Protein AF-A0AAN5W7F2-F1 (afdb_monomer_lite)

Sequence (123 aa):
MDRDAMYEEINSLEMRINFIMRLAGYFDIVYGIAMALISVVVWGAMSLGFLQGVSSLILGILIIFRNSRLEENAWIHQDTILFLTILNLGLGFVISSLLILYVYLTRRKIEQMTLELEQEVLR

Foldseek 3Di:
DDLVVLVVVLVVLLQVLLVLLLVLLVLLQVQLVVQLVVCCVPPRCPDPSNVLSVVSNVLSVVSNVLCVPQPSNSCQDLVVLVVSLVVCVVSPVVVSSVSSVVSSVSNVVSVVSVVVSVVVVVD

Radius of gyration: 17.61 Å; chains: 1; bounding box: 47×24×56 Å

Secondary structure (DSSP, 8-state):
--HHHHHHHHHHHHHHHHHHHHHHHHHHHHHHHHHHHHHHHHT-TTSHHHHHHHHHHHHHHHHHHHHHHSGGGTT--HHHHHHHHHHHHHTT-HHHHHHHHHHHHHHHHHHHHHHHHHHHHT-

Structure (mmCIF, N/CA/C/O backbone):
data_AF-A0AAN5W7F2-F1
#
_entry.id   AF-A0AAN5W7F2-F1
#
loop_
_atom_site.group_PDB
_atom_site.id
_atom_site.type_symbol
_atom_site.label_atom_id
_atom_site.label_alt_id
_atom_site.label_comp_id
_atom_site.label_asym_id
_atom_site.label_entity_id
_atom_site.label_seq_id
_atom_site.pdbx_PDB_ins_code
_atom_site.Cartn_x
_atom_site.Cartn_y
_atom_site.Cartn_z
_atom_site.occupancy
_atom_site.B_iso_or_equiv
_atom_site.auth_seq_id
_atom_site.auth_comp_id
_atom_site.auth_asym_id
_atom_site.auth_atom_id
_atom_site.pdbx_PDB_model_num
ATOM 1 N N . MET A 1 1 ? -25.793 1.657 20.027 1.00 62.00 1 MET A N 1
ATOM 2 C CA . MET A 1 1 ? -25.784 0.684 18.912 1.00 62.00 1 MET A CA 1
ATOM 3 C C . MET A 1 1 ? -25.709 -0.692 19.555 1.00 62.00 1 MET A C 1
ATOM 5 O O . MET A 1 1 ? -25.246 -0.754 20.685 1.00 62.00 1 MET A O 1
ATOM 9 N N . ASP A 1 2 ? -26.237 -1.752 18.948 1.00 83.19 2 ASP A N 1
ATOM 10 C CA . ASP A 1 2 ? -26.091 -3.080 19.561 1.00 83.19 2 ASP A CA 1
ATOM 11 C C . ASP A 1 2 ? -24.612 -3.503 19.528 1.00 83.19 2 ASP A C 1
ATOM 13 O O . ASP A 1 2 ? -23.931 -3.243 18.531 1.00 83.19 2 ASP A O 1
ATOM 17 N N . ARG A 1 3 ? -24.099 -4.104 20.608 1.00 81.44 3 ARG A N 1
ATOM 18 C CA . ARG A 1 3 ? -22.670 -4.460 20.719 1.00 81.44 3 ARG A CA 1
ATOM 19 C C . ARG A 1 3 ? -22.263 -5.444 19.631 1.00 81.44 3 ARG A C 1
ATOM 21 O O . ARG A 1 3 ? -21.210 -5.283 19.018 1.00 81.44 3 ARG A O 1
ATOM 28 N N . ASP A 1 4 ? -23.135 -6.400 19.337 1.00 86.06 4 ASP A N 1
ATOM 29 C CA . ASP A 1 4 ? -22.909 -7.396 18.292 1.00 86.06 4 ASP A CA 1
ATOM 30 C C . ASP A 1 4 ? -22.821 -6.741 16.904 1.00 86.06 4 ASP A C 1
ATOM 32 O O . ASP A 1 4 ? -21.945 -7.081 16.109 1.00 86.06 4 ASP A O 1
ATOM 36 N N . ALA A 1 5 ? -23.637 -5.710 16.651 1.00 87.50 5 ALA A N 1
ATOM 37 C CA . ALA A 1 5 ? -23.582 -4.943 15.408 1.00 87.50 5 ALA A CA 1
ATOM 38 C C . ALA A 1 5 ? -22.268 -4.152 15.259 1.00 87.50 5 ALA A C 1
ATOM 40 O O . ALA A 1 5 ? -21.753 -4.023 14.148 1.00 87.50 5 ALA A O 1
ATOM 41 N N . MET A 1 6 ? -21.696 -3.641 16.358 1.00 85.88 6 MET A N 1
ATOM 42 C CA . MET A 1 6 ? -20.387 -2.971 16.327 1.00 85.88 6 MET A CA 1
ATOM 43 C C . MET A 1 6 ? -19.246 -3.950 16.044 1.00 85.88 6 MET A C 1
ATOM 45 O O . MET A 1 6 ? -18.366 -3.639 15.241 1.00 85.88 6 MET A O 1
ATOM 49 N N . TYR A 1 7 ? -19.264 -5.137 16.655 1.00 87.44 7 TYR A N 1
ATOM 50 C CA . TYR A 1 7 ? -18.269 -6.173 16.370 1.00 87.44 7 TYR A CA 1
ATOM 51 C C . TYR A 1 7 ? -18.329 -6.646 14.914 1.00 87.44 7 TYR A C 1
ATOM 53 O O . TYR A 1 7 ? -17.287 -6.807 14.274 1.00 87.44 7 TYR A O 1
ATOM 61 N N . GLU A 1 8 ? -19.532 -6.824 14.367 1.00 90.38 8 GLU A N 1
ATOM 62 C CA . GLU A 1 8 ? -19.718 -7.208 12.967 1.00 90.38 8 GLU A CA 1
ATOM 63 C C . GLU A 1 8 ? -19.225 -6.113 12.004 1.00 90.38 8 GLU A C 1
ATOM 65 O O . GLU A 1 8 ? -18.550 -6.413 11.012 1.00 90.38 8 GLU A O 1
ATOM 70 N N . GLU A 1 9 ? -19.470 -4.833 12.321 1.00 90.94 9 GLU A N 1
ATOM 71 C CA . GLU A 1 9 ? -18.941 -3.709 11.540 1.00 90.94 9 GLU A CA 1
ATOM 72 C C . GLU A 1 9 ? -17.408 -3.649 11.588 1.00 90.94 9 GLU A C 1
ATOM 74 O O . GLU A 1 9 ? -16.776 -3.510 10.538 1.00 90.94 9 GLU A O 1
ATOM 79 N N . ILE A 1 10 ? -16.794 -3.805 12.766 1.00 89.94 10 ILE A N 1
ATOM 80 C CA . ILE A 1 10 ? -15.330 -3.834 12.910 1.00 89.94 10 ILE A CA 1
ATOM 81 C C . ILE A 1 10 ? -14.734 -4.960 12.060 1.00 89.94 10 ILE A C 1
ATOM 83 O O . ILE A 1 10 ? -13.838 -4.704 11.256 1.00 89.94 10 ILE A O 1
ATOM 87 N N . ASN A 1 11 ? -15.271 -6.178 12.157 1.00 90.31 11 ASN A N 1
ATOM 88 C CA . ASN A 1 11 ? -14.761 -7.323 11.403 1.00 90.31 11 ASN A CA 1
ATOM 89 C C . ASN A 1 11 ? -14.889 -7.122 9.876 1.00 90.31 11 ASN A C 1
ATOM 91 O O . ASN A 1 11 ? -13.964 -7.382 9.103 1.00 90.31 11 ASN A O 1
ATOM 95 N N . SER A 1 12 ? -16.019 -6.568 9.427 1.00 92.06 12 SER A N 1
ATOM 96 C CA . SER A 1 12 ? -16.231 -6.179 8.025 1.00 92.06 12 SER A CA 1
ATOM 97 C C . SER A 1 12 ? -15.189 -5.166 7.528 1.00 92.06 12 SER A C 1
ATOM 99 O O . SER A 1 12 ? -14.684 -5.273 6.401 1.00 92.06 12 SER A O 1
ATOM 101 N N . LEU A 1 13 ? -14.825 -4.192 8.366 1.00 92.31 13 LEU A N 1
ATOM 102 C CA . LEU A 1 13 ? -13.812 -3.194 8.029 1.00 92.31 13 LEU A CA 1
ATOM 103 C C . LEU A 1 13 ? -12.393 -3.774 8.018 1.00 92.31 13 LEU A C 1
ATOM 105 O O . LEU A 1 13 ? -11.632 -3.429 7.113 1.00 92.31 13 LEU A O 1
ATOM 109 N N . GLU A 1 14 ? -12.047 -4.680 8.935 1.00 91.25 14 GLU A N 1
ATOM 110 C CA . GLU A 1 14 ? -10.750 -5.379 8.929 1.00 91.25 14 GLU A CA 1
ATOM 111 C C . GLU A 1 14 ? -10.567 -6.201 7.643 1.00 91.25 14 GLU A C 1
ATOM 113 O O . GLU A 1 14 ? -9.543 -6.101 6.956 1.00 91.25 14 GLU A O 1
ATOM 118 N N . MET A 1 15 ? -11.606 -6.934 7.225 1.00 90.38 15 MET A N 1
ATOM 119 C CA . MET A 1 15 ? -11.595 -7.649 5.944 1.00 90.38 15 MET A CA 1
ATOM 120 C C . MET A 1 15 ? -11.393 -6.701 4.753 1.00 90.38 15 MET A C 1
ATOM 122 O O . MET A 1 15 ? -10.613 -7.000 3.839 1.00 90.38 15 MET A O 1
ATOM 126 N N . ARG A 1 16 ? -12.046 -5.529 4.760 1.00 92.81 16 ARG A N 1
ATOM 127 C CA . ARG A 1 16 ? -11.844 -4.495 3.729 1.00 92.81 16 ARG A CA 1
ATOM 128 C C . ARG A 1 16 ? -10.424 -3.952 3.718 1.00 92.81 16 ARG A C 1
ATOM 130 O O . ARG A 1 16 ? -9.871 -3.788 2.631 1.00 92.81 16 ARG A O 1
ATOM 137 N N . ILE A 1 17 ? -9.842 -3.674 4.883 1.00 93.88 17 ILE A N 1
ATOM 138 C CA . ILE A 1 17 ? -8.462 -3.191 5.003 1.00 93.88 17 ILE A CA 1
ATOM 139 C C . ILE A 1 17 ? -7.514 -4.172 4.315 1.00 93.88 17 ILE A C 1
ATOM 141 O O . ILE A 1 17 ? -6.742 -3.777 3.440 1.00 93.88 17 ILE A O 1
ATOM 145 N N . ASN A 1 18 ? -7.635 -5.461 4.627 1.00 92.19 18 ASN A N 1
ATOM 146 C CA . ASN A 1 18 ? -6.790 -6.493 4.038 1.00 92.19 18 ASN A CA 1
ATOM 147 C C . ASN A 1 18 ? -6.957 -6.590 2.523 1.00 92.19 18 ASN A C 1
ATOM 149 O O . ASN A 1 18 ? -5.963 -6.629 1.790 1.00 92.19 18 ASN A O 1
ATOM 153 N N . PHE A 1 19 ? -8.198 -6.574 2.036 1.00 93.31 19 PHE A N 1
ATOM 154 C CA . PHE A 1 19 ? -8.485 -6.600 0.605 1.00 93.31 19 PHE A CA 1
ATOM 155 C C . PHE A 1 19 ? -7.873 -5.400 -0.132 1.00 93.31 19 PHE A C 1
ATOM 157 O O . PHE A 1 19 ? -7.185 -5.572 -1.140 1.00 93.31 19 PHE A O 1
ATOM 164 N N . ILE A 1 20 ? -8.059 -4.188 0.392 1.00 95.38 20 ILE A N 1
ATOM 165 C CA . ILE A 1 20 ? -7.566 -2.957 -0.238 1.00 95.38 20 ILE A CA 1
ATOM 166 C C . ILE A 1 20 ? -6.043 -2.880 -0.180 1.00 95.38 20 ILE A C 1
ATOM 168 O O . ILE A 1 20 ? -5.420 -2.499 -1.168 1.00 95.38 20 ILE A O 1
ATOM 172 N N . MET A 1 21 ? -5.423 -3.317 0.917 1.00 94.94 21 MET A N 1
ATOM 173 C CA . MET A 1 21 ? -3.967 -3.412 0.991 1.00 94.94 21 MET A CA 1
ATOM 174 C C . MET A 1 21 ? -3.413 -4.437 -0.007 1.00 94.94 21 MET A C 1
ATOM 176 O O . MET A 1 21 ? -2.379 -4.186 -0.619 1.00 94.94 21 MET A O 1
ATOM 180 N N . ARG A 1 22 ? -4.099 -5.568 -0.251 1.00 94.69 22 ARG A N 1
ATOM 181 C CA . ARG A 1 22 ? -3.690 -6.512 -1.312 1.00 94.69 22 ARG A CA 1
ATOM 182 C C . ARG A 1 22 ? -3.779 -5.855 -2.685 1.00 94.69 22 ARG A C 1
ATOM 184 O O . ARG A 1 22 ? -2.839 -5.979 -3.464 1.00 94.69 22 ARG A O 1
ATOM 191 N N . LEU A 1 23 ? -4.863 -5.128 -2.962 1.00 95.31 23 LEU A N 1
ATOM 192 C CA . LEU A 1 23 ? -5.003 -4.366 -4.204 1.00 95.31 23 LEU A CA 1
ATOM 193 C C . LEU A 1 23 ? -3.883 -3.337 -4.372 1.00 95.31 23 LEU A C 1
ATOM 195 O O . LEU A 1 23 ? -3.272 -3.299 -5.435 1.00 95.31 23 LEU A O 1
ATOM 199 N N . ALA A 1 24 ? -3.575 -2.556 -3.334 1.00 94.88 24 ALA A N 1
ATOM 200 C CA . ALA A 1 24 ? -2.474 -1.594 -3.357 1.00 94.88 24 ALA A CA 1
ATOM 201 C C . ALA A 1 24 ? -1.139 -2.277 -3.694 1.00 94.88 24 ALA A C 1
ATOM 203 O O . ALA A 1 24 ? -0.418 -1.815 -4.574 1.00 94.88 24 ALA A O 1
ATOM 204 N N . GLY A 1 25 ? -0.862 -3.431 -3.078 1.00 94.81 25 GLY A N 1
ATOM 205 C CA . GLY A 1 25 ? 0.328 -4.221 -3.387 1.00 94.81 25 GLY A CA 1
ATOM 206 C C . GLY A 1 25 ? 0.380 -4.703 -4.843 1.00 94.81 25 GLY A C 1
ATOM 207 O O . GLY A 1 25 ? 1.433 -4.637 -5.473 1.00 94.81 25 GLY A O 1
ATOM 208 N N . TYR A 1 26 ? -0.748 -5.136 -5.419 1.00 95.62 26 TYR A N 1
ATOM 209 C CA . TYR A 1 26 ? -0.805 -5.501 -6.839 1.00 95.62 26 TYR A CA 1
ATOM 210 C C . TYR A 1 26 ? -0.589 -4.302 -7.766 1.00 95.62 26 TYR A C 1
ATOM 212 O O . TYR A 1 26 ? 0.126 -4.437 -8.759 1.00 95.62 26 TYR A O 1
ATOM 220 N N . PHE A 1 27 ? -1.162 -3.139 -7.447 1.00 95.50 27 PHE A N 1
ATOM 221 C CA . PHE A 1 27 ? -0.928 -1.915 -8.214 1.00 95.50 27 PHE A CA 1
ATOM 222 C C . PHE A 1 27 ? 0.548 -1.511 -8.198 1.00 95.50 27 PHE A C 1
ATOM 224 O O . PHE A 1 27 ? 1.084 -1.204 -9.262 1.00 95.50 27 PHE A O 1
ATOM 231 N N . ASP A 1 28 ? 1.217 -1.597 -7.047 1.00 94.88 28 ASP A N 1
ATOM 232 C CA . ASP A 1 28 ? 2.657 -1.334 -6.928 1.00 94.88 28 ASP A CA 1
ATOM 233 C C . ASP A 1 28 ? 3.498 -2.320 -7.753 1.00 94.88 28 ASP A C 1
ATOM 235 O O . ASP A 1 28 ? 4.418 -1.918 -8.462 1.00 94.88 28 ASP A O 1
ATOM 239 N N . ILE A 1 29 ? 3.156 -3.613 -7.762 1.00 95.88 29 ILE A 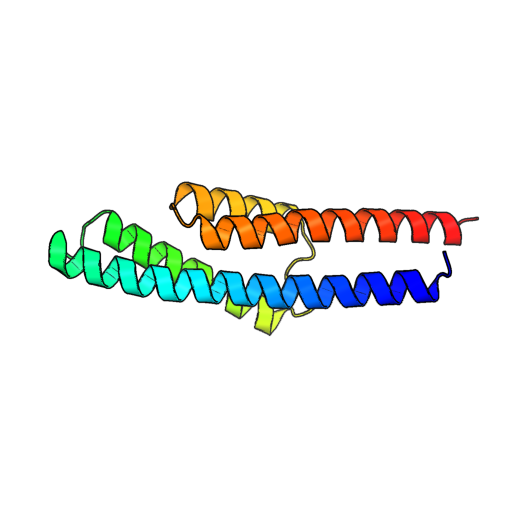N 1
ATOM 240 C CA . ILE A 1 29 ? 3.867 -4.596 -8.596 1.00 95.88 29 ILE A CA 1
ATOM 241 C C . ILE A 1 29 ? 3.688 -4.292 -10.086 1.00 95.88 29 ILE A C 1
ATOM 243 O O . ILE A 1 29 ? 4.670 -4.252 -10.829 1.00 95.88 29 ILE A O 1
ATOM 247 N N . VAL A 1 30 ? 2.449 -4.081 -10.538 1.00 95.75 30 VAL A N 1
ATOM 248 C CA . VAL A 1 30 ? 2.151 -3.830 -11.957 1.00 95.75 30 VAL A CA 1
ATOM 249 C C . VAL A 1 30 ? 2.815 -2.537 -12.423 1.00 95.75 30 VAL A C 1
ATOM 251 O O . VAL A 1 30 ? 3.465 -2.521 -13.472 1.00 95.75 30 VAL A O 1
ATOM 254 N N . TYR A 1 31 ? 2.706 -1.472 -11.627 1.00 93.25 31 TYR A N 1
ATOM 255 C CA . TYR A 1 31 ? 3.377 -0.206 -11.892 1.00 93.25 31 TYR A CA 1
ATOM 256 C C . TYR A 1 31 ? 4.899 -0.381 -11.927 1.00 93.25 31 TYR A C 1
ATOM 258 O O . TYR A 1 31 ? 5.552 0.083 -12.862 1.00 93.25 31 TYR A O 1
ATOM 266 N N . GLY A 1 32 ? 5.465 -1.085 -10.943 1.00 94.19 32 GLY A N 1
ATOM 267 C CA . GLY A 1 32 ? 6.898 -1.326 -10.831 1.00 94.19 32 GLY A CA 1
ATOM 268 C C . GLY A 1 32 ? 7.479 -2.048 -12.042 1.00 94.19 32 GLY A C 1
ATOM 269 O O . GLY A 1 32 ? 8.492 -1.612 -12.591 1.00 94.19 32 GLY A O 1
ATOM 270 N N . ILE A 1 33 ? 6.799 -3.099 -12.511 1.00 95.25 33 ILE A N 1
ATOM 271 C CA . ILE A 1 33 ? 7.172 -3.829 -13.731 1.00 95.25 33 ILE A CA 1
ATOM 272 C C . ILE A 1 33 ? 7.120 -2.899 -14.947 1.00 95.25 33 ILE A C 1
ATOM 274 O O . ILE A 1 33 ? 8.089 -2.825 -15.703 1.00 95.25 33 ILE A O 1
ATOM 278 N N . ALA A 1 34 ? 6.016 -2.169 -15.130 1.00 94.06 34 ALA A N 1
ATOM 279 C CA . ALA A 1 34 ? 5.847 -1.277 -16.274 1.00 94.06 34 ALA A CA 1
ATOM 280 C C . ALA A 1 34 ? 6.929 -0.185 -16.307 1.00 94.06 34 ALA A C 1
ATOM 282 O O . ALA A 1 34 ? 7.585 0.007 -17.332 1.00 94.06 34 ALA A O 1
ATOM 283 N N . MET A 1 35 ? 7.174 0.480 -15.175 1.00 93.31 35 MET A N 1
ATOM 284 C CA . MET A 1 35 ? 8.187 1.528 -15.080 1.00 93.31 35 MET A CA 1
ATOM 285 C C . MET A 1 35 ? 9.602 1.000 -15.258 1.00 93.31 35 MET A C 1
ATOM 287 O O . MET A 1 35 ? 10.385 1.646 -15.952 1.00 93.31 35 MET A O 1
ATOM 291 N N . ALA A 1 36 ? 9.940 -0.161 -14.695 1.00 92.81 36 ALA A N 1
ATOM 292 C CA . ALA A 1 36 ? 11.255 -0.760 -14.895 1.00 92.81 36 ALA A CA 1
ATOM 293 C C . ALA A 1 36 ? 11.507 -1.060 -16.383 1.00 92.81 36 ALA A C 1
ATOM 295 O O . ALA A 1 36 ? 12.553 -0.685 -16.910 1.00 92.81 36 ALA A O 1
ATOM 296 N N . LEU A 1 37 ? 10.532 -1.656 -17.080 1.00 94.19 37 LEU A N 1
ATOM 297 C CA . LEU A 1 37 ? 10.642 -1.977 -18.506 1.00 94.19 37 LEU A CA 1
ATOM 298 C C . LEU A 1 37 ? 10.772 -0.722 -19.376 1.00 94.19 37 LEU A C 1
ATOM 300 O O . LEU A 1 37 ? 11.690 -0.636 -20.190 1.00 94.19 37 LEU A O 1
ATOM 304 N N . ILE A 1 38 ? 9.898 0.271 -19.177 1.00 92.88 38 ILE A N 1
ATOM 305 C CA . ILE A 1 38 ? 9.954 1.544 -19.912 1.00 92.88 38 ILE A CA 1
ATOM 306 C C . ILE A 1 38 ? 11.299 2.229 -19.665 1.00 92.88 38 ILE A C 1
ATOM 308 O O . ILE A 1 38 ? 11.945 2.699 -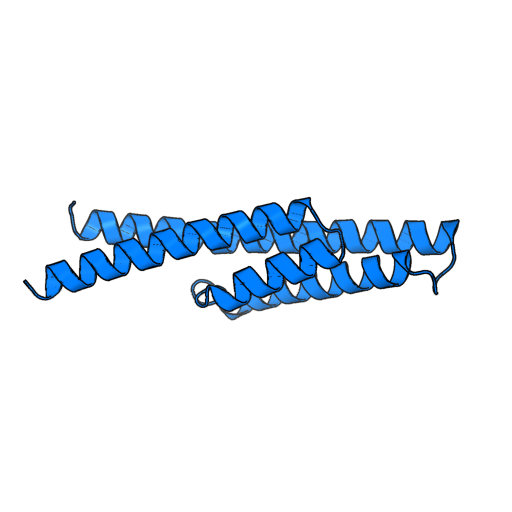20.599 1.00 92.88 38 ILE A O 1
ATOM 312 N N . SER A 1 39 ? 11.756 2.241 -18.414 1.00 93.56 39 SER A N 1
ATOM 313 C CA . SER A 1 39 ? 12.992 2.919 -18.038 1.00 93.56 39 SER A CA 1
ATOM 314 C C . SER A 1 39 ? 14.225 2.276 -18.657 1.00 93.56 39 SER A C 1
ATOM 316 O O . SER A 1 39 ? 15.096 2.993 -19.143 1.00 93.56 39 SER A O 1
ATOM 318 N N . VAL A 1 40 ? 14.275 0.941 -18.717 1.00 93.69 40 VAL A N 1
ATOM 319 C CA . VAL A 1 40 ? 15.349 0.211 -19.407 1.00 93.69 40 VAL A CA 1
ATOM 320 C C . VAL A 1 40 ? 15.390 0.566 -20.893 1.00 93.69 40 VAL A C 1
ATOM 322 O O . VAL A 1 40 ? 16.476 0.798 -21.417 1.00 93.69 40 VAL A O 1
ATOM 325 N N . VAL A 1 41 ? 14.234 0.643 -21.558 1.00 92.50 41 VAL A N 1
ATOM 326 C CA . VAL A 1 41 ? 14.152 0.932 -23.000 1.00 92.50 41 VAL A CA 1
ATOM 327 C C . VAL A 1 41 ? 14.508 2.387 -23.318 1.00 92.50 41 VAL A C 1
ATOM 329 O O . VAL A 1 41 ? 15.198 2.640 -24.301 1.00 92.50 41 VAL A O 1
ATOM 332 N N . VAL A 1 42 ? 14.041 3.342 -22.510 1.00 92.38 42 VAL A N 1
ATOM 333 C CA . VAL A 1 42 ? 14.149 4.777 -22.825 1.00 92.38 42 VAL A CA 1
ATOM 334 C C . VAL A 1 42 ? 15.427 5.411 -22.267 1.00 92.38 42 VAL A C 1
ATOM 336 O O . VAL A 1 42 ? 16.067 6.199 -22.958 1.00 92.38 42 VAL A O 1
ATOM 339 N N . TRP A 1 43 ? 15.812 5.078 -21.031 1.00 90.56 43 TRP A N 1
ATOM 340 C CA . TRP A 1 43 ? 16.924 5.726 -20.314 1.00 90.56 43 TRP A CA 1
ATOM 341 C C . TRP A 1 43 ? 18.022 4.753 -19.853 1.00 90.56 43 TRP A C 1
ATOM 343 O O . TRP A 1 43 ? 19.043 5.189 -19.323 1.00 90.56 43 TRP A O 1
ATOM 353 N N . GLY A 1 44 ? 17.835 3.446 -20.047 1.00 85.81 44 GLY A N 1
ATOM 354 C CA . GLY A 1 44 ? 18.748 2.402 -19.587 1.00 85.81 44 GLY A CA 1
ATOM 355 C C . GLY A 1 44 ? 18.504 1.951 -18.140 1.00 85.81 44 GLY A C 1
ATOM 356 O O . GLY A 1 44 ? 17.774 2.569 -17.360 1.00 85.81 44 GLY A O 1
ATOM 357 N N . ALA A 1 45 ? 19.145 0.838 -17.770 1.00 81.94 45 ALA A N 1
ATOM 358 C CA . ALA A 1 45 ? 18.915 0.126 -16.505 1.00 81.94 45 ALA A CA 1
ATOM 359 C C . ALA A 1 45 ? 19.416 0.849 -15.238 1.00 81.94 45 ALA A C 1
ATOM 361 O O . ALA A 1 45 ? 19.093 0.431 -14.136 1.00 81.94 45 ALA A O 1
ATOM 362 N N . MET A 1 46 ? 20.193 1.926 -15.368 1.00 84.88 46 MET A N 1
ATOM 363 C CA . MET A 1 46 ? 20.694 2.719 -14.229 1.00 84.88 46 MET A CA 1
ATOM 364 C C . MET A 1 46 ? 19.937 4.043 -14.052 1.00 84.88 46 MET A C 1
ATOM 366 O O . MET A 1 46 ? 20.373 4.930 -13.322 1.00 84.88 46 MET A O 1
ATOM 370 N N . SER A 1 47 ? 18.811 4.207 -14.746 1.00 90.94 47 SER A N 1
ATOM 371 C CA . SER A 1 47 ? 17.997 5.412 -14.644 1.00 90.94 47 SER A CA 1
ATOM 372 C C . SER A 1 47 ? 17.225 5.477 -13.322 1.00 90.94 47 SER A C 1
ATOM 374 O O . SER A 1 47 ? 16.876 4.460 -12.718 1.00 90.94 47 SER A O 1
ATOM 376 N N . LEU A 1 48 ? 16.896 6.699 -12.893 1.00 87.94 48 LEU A N 1
ATOM 377 C CA . LEU A 1 48 ? 16.050 6.929 -11.718 1.00 87.94 48 LEU A CA 1
ATOM 378 C C . LEU A 1 48 ? 14.684 6.237 -11.850 1.00 87.94 48 LEU A C 1
ATOM 380 O O . LEU A 1 48 ? 14.186 5.690 -10.871 1.00 87.94 48 LEU A O 1
ATOM 384 N N . GLY A 1 49 ? 14.116 6.192 -13.060 1.00 89.31 49 GLY A N 1
ATOM 385 C CA . GLY A 1 49 ? 12.860 5.488 -13.326 1.00 89.31 49 GLY A CA 1
ATOM 386 C C . GLY A 1 49 ? 12.959 3.973 -13.116 1.00 89.31 49 GLY A C 1
ATOM 387 O O . GLY A 1 49 ? 12.010 3.357 -12.632 1.00 89.31 49 GLY A O 1
ATOM 388 N N . PHE A 1 50 ? 14.120 3.366 -13.394 1.00 91.69 50 PHE A N 1
ATOM 389 C CA . PHE A 1 50 ? 14.342 1.949 -13.109 1.00 91.69 50 PHE A CA 1
ATOM 390 C C . PHE A 1 50 ? 14.395 1.688 -11.603 1.00 91.69 50 PHE A C 1
ATOM 392 O O . PHE A 1 50 ? 13.706 0.794 -11.114 1.00 91.69 50 PHE A O 1
ATOM 399 N N . LEU A 1 51 ? 15.147 2.503 -10.855 1.00 91.69 51 LEU A N 1
ATOM 400 C CA . LEU A 1 51 ? 15.199 2.409 -9.392 1.00 91.69 51 LEU A CA 1
ATOM 401 C C . LEU A 1 51 ? 13.817 2.617 -8.765 1.00 91.69 51 LEU A C 1
ATOM 403 O O . LEU A 1 51 ? 13.432 1.872 -7.864 1.00 91.69 51 LEU A O 1
ATOM 407 N N . GLN A 1 52 ? 13.048 3.581 -9.273 1.00 92.00 52 GLN A N 1
ATOM 408 C CA . GLN A 1 52 ? 11.665 3.812 -8.869 1.00 92.00 52 GLN A CA 1
ATOM 409 C C . GLN A 1 52 ? 10.796 2.573 -9.141 1.00 92.00 52 GLN A C 1
ATOM 411 O O . GLN A 1 52 ? 10.101 2.107 -8.241 1.00 92.00 52 GLN A O 1
ATOM 416 N N . GLY A 1 53 ? 10.878 1.991 -10.342 1.00 91.94 53 GLY A N 1
ATOM 417 C CA . GLY A 1 53 ? 10.141 0.778 -10.705 1.00 91.94 53 GLY A CA 1
ATOM 418 C C . GLY A 1 53 ? 10.472 -0.415 -9.804 1.00 91.94 53 GLY A C 1
ATOM 419 O O . GLY A 1 53 ? 9.571 -1.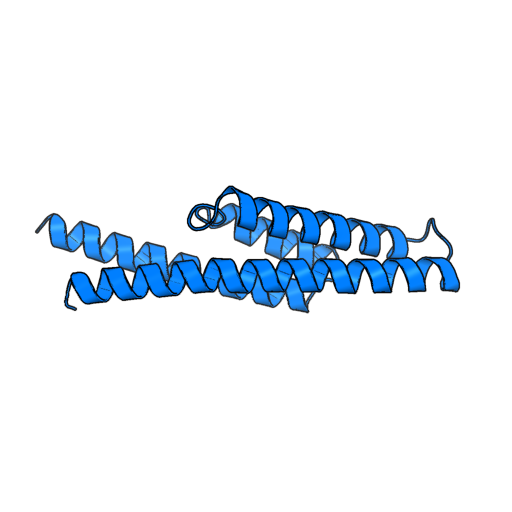055 -9.265 1.00 91.94 53 GLY A O 1
ATOM 420 N N . VAL A 1 54 ? 11.760 -0.668 -9.557 1.00 93.81 54 VAL A N 1
ATOM 421 C CA . VAL A 1 54 ? 12.214 -1.738 -8.653 1.00 93.81 54 VAL A CA 1
ATOM 422 C C . VAL A 1 54 ? 11.737 -1.497 -7.222 1.00 93.81 54 VAL A C 1
ATOM 424 O O . VAL A 1 54 ? 11.249 -2.424 -6.580 1.00 93.81 54 VAL A O 1
ATOM 427 N N . SER A 1 55 ? 11.817 -0.259 -6.732 1.00 93.31 55 SER A N 1
ATOM 428 C CA . SER A 1 55 ? 11.367 0.094 -5.379 1.00 93.31 55 SER A CA 1
ATOM 429 C C . SER A 1 55 ? 9.865 -0.149 -5.204 1.00 93.31 55 SER A C 1
ATOM 431 O O . SER A 1 55 ? 9.458 -0.734 -4.203 1.00 93.31 55 SER A O 1
ATOM 433 N N . SER A 1 56 ? 9.056 0.216 -6.207 1.00 93.69 56 SER A N 1
ATOM 434 C CA . SER A 1 56 ? 7.616 -0.087 -6.251 1.00 93.69 56 SER A CA 1
ATOM 435 C C . SER A 1 56 ? 7.357 -1.587 -6.148 1.00 93.69 56 SER A C 1
ATOM 437 O O . SER A 1 56 ? 6.574 -2.047 -5.324 1.00 93.69 56 SER A O 1
ATOM 439 N N . LEU A 1 57 ? 8.092 -2.369 -6.939 1.00 94.19 57 LEU A N 1
ATOM 440 C CA . LEU A 1 57 ? 7.939 -3.816 -7.013 1.00 94.19 57 LEU A CA 1
ATOM 441 C C . LEU A 1 57 ? 8.270 -4.477 -5.664 1.00 94.19 57 LEU A C 1
ATOM 443 O O . LEU A 1 57 ? 7.514 -5.325 -5.188 1.00 94.19 57 LEU A O 1
ATOM 447 N N . ILE A 1 58 ? 9.350 -4.039 -5.006 1.00 94.38 58 ILE A N 1
ATOM 448 C CA . ILE A 1 58 ? 9.723 -4.499 -3.661 1.00 94.38 58 ILE A CA 1
ATOM 449 C C . ILE A 1 58 ? 8.623 -4.158 -2.648 1.00 94.38 58 ILE A C 1
ATOM 451 O O . ILE A 1 58 ? 8.216 -5.032 -1.882 1.00 94.38 58 ILE A O 1
ATOM 455 N N . LEU A 1 59 ? 8.116 -2.922 -2.648 1.00 93.94 59 LEU A N 1
ATOM 456 C CA . LEU A 1 59 ? 7.060 -2.499 -1.724 1.00 93.94 59 LEU A CA 1
ATOM 457 C C . LEU A 1 59 ? 5.767 -3.288 -1.933 1.00 93.94 59 LEU A C 1
ATOM 459 O O . LEU A 1 59 ? 5.205 -3.798 -0.963 1.00 93.94 59 LEU A O 1
ATOM 463 N N . GLY A 1 60 ? 5.345 -3.481 -3.182 1.00 94.06 60 GLY A N 1
ATOM 464 C CA . GLY A 1 60 ? 4.163 -4.272 -3.502 1.00 94.06 60 GLY A CA 1
ATOM 465 C C . GLY A 1 60 ? 4.283 -5.728 -3.044 1.00 94.06 60 GLY A C 1
ATOM 466 O O . GLY A 1 60 ? 3.355 -6.262 -2.430 1.00 94.06 60 GLY A O 1
ATOM 467 N N . ILE A 1 61 ? 5.451 -6.356 -3.235 1.00 94.25 61 ILE A N 1
ATOM 468 C CA . ILE A 1 61 ? 5.727 -7.708 -2.717 1.00 94.25 61 ILE A CA 1
ATOM 469 C C . ILE A 1 61 ? 5.662 -7.732 -1.188 1.00 94.25 61 ILE A C 1
ATOM 471 O O . ILE A 1 61 ? 5.034 -8.629 -0.625 1.00 94.25 61 ILE A O 1
ATOM 475 N N . LEU A 1 62 ? 6.282 -6.764 -0.507 1.00 93.31 62 LEU A N 1
ATOM 476 C CA . LEU A 1 62 ? 6.275 -6.693 0.957 1.00 93.31 62 LEU A CA 1
ATOM 477 C C . LEU A 1 62 ? 4.856 -6.537 1.510 1.00 93.31 62 LEU A C 1
ATOM 479 O O . LEU A 1 62 ? 4.503 -7.211 2.478 1.00 93.31 62 LEU A O 1
ATOM 483 N N . ILE A 1 63 ? 4.030 -5.700 0.877 1.00 93.12 63 ILE A N 1
ATOM 484 C CA . ILE A 1 63 ? 2.623 -5.516 1.243 1.00 93.12 63 ILE A CA 1
ATOM 485 C C . ILE A 1 63 ? 1.862 -6.838 1.105 1.00 93.12 63 ILE A C 1
ATOM 487 O O . ILE A 1 63 ? 1.197 -7.255 2.053 1.00 93.12 63 ILE A O 1
ATOM 491 N N . ILE A 1 64 ? 1.984 -7.529 -0.035 1.00 94.00 64 ILE A N 1
ATOM 492 C CA . ILE A 1 64 ? 1.300 -8.810 -0.272 1.00 94.00 64 ILE A CA 1
ATOM 493 C C . ILE A 1 64 ? 1.785 -9.887 0.701 1.00 94.00 64 ILE A C 1
ATOM 495 O O . ILE A 1 64 ? 0.965 -10.603 1.274 1.00 94.00 64 ILE A O 1
ATOM 499 N N . PHE A 1 65 ? 3.097 -9.987 0.921 1.00 92.81 65 PHE A N 1
ATOM 500 C CA . PHE A 1 65 ? 3.687 -10.945 1.853 1.00 92.81 65 PHE A CA 1
ATOM 501 C C . PHE A 1 65 ? 3.203 -10.717 3.285 1.00 92.81 65 PHE A C 1
ATOM 503 O O . PHE A 1 65 ? 2.829 -11.657 3.983 1.00 92.81 65 PHE A O 1
ATOM 510 N N . ARG A 1 66 ? 3.159 -9.460 3.730 1.00 91.31 66 ARG A N 1
ATOM 511 C CA . ARG A 1 66 ? 2.639 -9.117 5.054 1.00 91.31 66 ARG A CA 1
ATOM 512 C C . ARG A 1 66 ? 1.159 -9.483 5.179 1.00 91.31 66 ARG A C 1
ATOM 514 O O . ARG A 1 66 ? 0.768 -10.100 6.166 1.00 91.31 66 ARG A O 1
ATOM 521 N N . ASN A 1 67 ? 0.367 -9.187 4.149 1.00 91.31 67 ASN A N 1
ATOM 522 C CA . ASN A 1 67 ? -1.057 -9.521 4.086 1.00 91.31 67 ASN A CA 1
ATOM 523 C C . ASN A 1 67 ? -1.364 -11.023 4.041 1.00 91.31 67 ASN A C 1
ATOM 525 O O . ASN A 1 67 ? -2.472 -11.427 4.397 1.00 91.31 67 ASN A O 1
ATOM 529 N N . SER A 1 68 ? -0.444 -11.848 3.539 1.00 88.75 68 SER A N 1
ATOM 530 C CA . SER A 1 68 ? -0.601 -13.306 3.525 1.00 88.75 68 SER A CA 1
ATOM 531 C C . SER A 1 68 ? -0.102 -13.965 4.807 1.00 88.75 68 SER A C 1
ATOM 533 O O . SER A 1 68 ? -0.539 -15.063 5.129 1.00 88.75 68 SER A O 1
ATOM 535 N N . ARG A 1 69 ? 0.808 -13.313 5.542 1.00 90.12 69 ARG A N 1
ATOM 536 C CA . ARG A 1 69 ? 1.371 -13.845 6.789 1.00 90.12 69 ARG A CA 1
ATOM 537 C C . ARG A 1 69 ? 0.611 -13.455 8.044 1.00 90.12 69 ARG A C 1
ATOM 539 O O . ARG A 1 69 ? 0.602 -14.242 8.982 1.00 90.12 69 ARG A O 1
ATOM 546 N N . LEU A 1 70 ? 0.062 -12.245 8.086 1.00 85.69 70 LEU A N 1
ATOM 547 C CA . LEU A 1 70 ? -0.510 -11.675 9.307 1.00 85.69 70 LEU A CA 1
ATOM 548 C C . LEU A 1 70 ? -2.032 -11.501 9.250 1.00 85.69 70 LEU A C 1
ATOM 550 O O . LEU A 1 70 ? -2.623 -11.237 10.292 1.00 85.69 70 LEU A O 1
ATOM 554 N N . GLU A 1 71 ? -2.643 -11.656 8.070 1.00 82.81 71 GLU A N 1
ATOM 555 C CA . GLU A 1 71 ? -4.094 -11.559 7.851 1.00 82.81 71 GLU A CA 1
ATOM 556 C C . GLU A 1 71 ? -4.707 -10.346 8.577 1.00 82.81 71 GLU A C 1
ATOM 558 O O . GLU A 1 71 ? -4.304 -9.219 8.306 1.00 82.81 71 GLU A O 1
ATOM 563 N N . GLU A 1 72 ? -5.646 -10.540 9.504 1.00 74.75 72 GLU A N 1
ATOM 564 C CA . GLU A 1 72 ? -6.315 -9.476 10.279 1.00 74.75 72 GLU A CA 1
ATOM 565 C C . GLU A 1 72 ? -5.344 -8.589 11.075 1.00 74.75 72 GLU A C 1
ATOM 567 O O . GLU A 1 72 ? -5.572 -7.395 11.237 1.00 74.75 72 GLU A O 1
ATOM 572 N N . ASN A 1 73 ? -4.192 -9.122 11.487 1.00 79.75 73 ASN A N 1
ATOM 573 C CA . ASN A 1 73 ? -3.190 -8.371 12.244 1.00 79.75 73 ASN A CA 1
ATOM 574 C C . ASN A 1 73 ? -2.177 -7.638 11.351 1.00 79.75 73 ASN A C 1
ATOM 576 O O . ASN A 1 73 ? -1.276 -6.961 11.855 1.00 79.75 73 ASN A O 1
ATOM 580 N N . ALA A 1 74 ? -2.278 -7.761 10.022 1.00 80.38 74 ALA A N 1
ATOM 581 C CA . ALA A 1 74 ? -1.287 -7.207 9.105 1.00 80.38 74 ALA A CA 1
ATOM 582 C C . ALA A 1 74 ? -1.141 -5.687 9.248 1.00 80.38 74 ALA A C 1
ATOM 584 O O . ALA A 1 74 ? -0.019 -5.173 9.202 1.00 80.38 74 ALA A O 1
ATOM 585 N N . TRP A 1 75 ? -2.244 -4.978 9.486 1.00 89.56 75 TRP A N 1
ATOM 586 C CA . TRP A 1 75 ? -2.305 -3.513 9.455 1.00 89.56 75 TRP A CA 1
ATOM 587 C C . TRP A 1 75 ? -2.830 -2.910 10.755 1.00 89.56 75 TRP A C 1
ATOM 589 O O . TRP A 1 75 ? -3.464 -1.859 10.747 1.00 89.56 75 TRP A O 1
ATOM 599 N N . ILE A 1 76 ? -2.518 -3.563 11.877 1.00 86.38 76 ILE A N 1
ATOM 600 C CA . ILE A 1 76 ? -2.948 -3.129 13.210 1.00 86.38 76 ILE A CA 1
ATOM 601 C C . ILE A 1 76 ? -2.398 -1.744 13.581 1.00 86.38 76 ILE A C 1
ATOM 603 O O . ILE A 1 76 ? -3.062 -0.973 14.267 1.00 86.38 76 ILE A O 1
ATOM 607 N N . HIS A 1 77 ? -1.184 -1.426 13.120 1.00 87.94 77 HIS A N 1
ATOM 608 C CA . HIS A 1 77 ? -0.483 -0.197 13.478 1.00 87.94 77 HIS A CA 1
ATOM 609 C C . HIS A 1 77 ? -0.686 0.885 12.422 1.00 87.94 77 HIS A C 1
ATOM 611 O O . HIS A 1 77 ? -0.104 0.828 11.331 1.00 87.94 77 HIS A O 1
ATOM 617 N N . GLN A 1 78 ? -1.448 1.912 12.793 1.00 87.88 78 GLN A N 1
ATOM 618 C CA . GLN A 1 78 ? -1.748 3.058 11.943 1.00 87.88 78 GLN A CA 1
ATOM 619 C C . GLN A 1 78 ? -0.477 3.782 11.445 1.00 87.88 78 GLN A C 1
ATOM 621 O O . GLN A 1 78 ? -0.406 4.164 10.275 1.00 87.88 78 GLN A O 1
ATOM 626 N N . ASP A 1 79 ? 0.569 3.865 12.275 1.00 88.94 79 ASP A N 1
ATOM 627 C CA . ASP A 1 79 ? 1.868 4.458 11.916 1.00 88.94 79 ASP A CA 1
ATOM 628 C C . ASP A 1 79 ? 2.546 3.743 10.744 1.00 88.94 79 ASP A C 1
ATOM 630 O O . ASP A 1 79 ? 3.161 4.378 9.887 1.00 88.94 79 ASP A O 1
ATOM 634 N N . THR A 1 80 ? 2.404 2.414 10.661 1.00 88.88 80 THR A N 1
ATOM 635 C CA . THR A 1 80 ? 2.969 1.647 9.542 1.00 88.88 80 THR A CA 1
ATOM 636 C C . THR A 1 80 ? 2.257 2.000 8.236 1.00 88.88 80 THR A C 1
ATOM 638 O O . THR A 1 80 ? 2.900 2.159 7.199 1.00 88.88 80 THR A O 1
ATOM 641 N N . ILE A 1 81 ? 0.933 2.158 8.284 1.00 90.88 81 ILE A N 1
ATOM 642 C CA . ILE A 1 81 ? 0.120 2.523 7.118 1.00 90.88 81 ILE A CA 1
ATOM 643 C C . ILE A 1 81 ? 0.469 3.948 6.661 1.00 90.88 81 ILE A C 1
ATOM 645 O O . ILE A 1 81 ? 0.648 4.199 5.467 1.00 90.88 81 ILE A O 1
ATOM 649 N N . LEU A 1 82 ? 0.629 4.879 7.607 1.00 90.38 82 LEU A N 1
ATOM 650 C CA . LEU A 1 82 ? 1.021 6.257 7.315 1.00 90.38 82 LEU A CA 1
ATOM 651 C C . LEU A 1 82 ? 2.418 6.329 6.691 1.00 90.38 82 LEU A C 1
ATOM 653 O O . LEU A 1 82 ? 2.601 6.983 5.665 1.00 90.38 82 LEU A O 1
ATOM 657 N N . PHE A 1 83 ? 3.387 5.615 7.270 1.00 92.56 83 PHE A N 1
ATOM 658 C CA . PHE A 1 83 ? 4.744 5.533 6.738 1.00 92.56 83 PHE A CA 1
ATOM 659 C C . PHE A 1 83 ? 4.755 5.012 5.296 1.00 92.56 83 PHE A C 1
ATOM 661 O O . PHE A 1 83 ? 5.368 5.629 4.426 1.00 92.56 83 PHE A O 1
ATOM 668 N N . LEU A 1 84 ? 4.023 3.927 5.019 1.00 91.31 84 LEU A N 1
ATOM 669 C CA . LEU A 1 84 ? 3.900 3.379 3.666 1.00 91.31 84 LEU A CA 1
ATOM 670 C C . LEU A 1 84 ? 3.249 4.365 2.695 1.00 91.31 84 LEU A C 1
ATOM 672 O O . LEU A 1 84 ? 3.688 4.468 1.554 1.00 91.31 84 LEU A O 1
ATOM 676 N N . THR A 1 85 ? 2.245 5.120 3.145 1.00 91.25 85 THR A N 1
ATOM 677 C CA . THR A 1 85 ? 1.594 6.153 2.326 1.00 91.25 85 THR A CA 1
ATOM 678 C C . THR A 1 85 ? 2.589 7.240 1.919 1.00 91.25 85 THR A C 1
ATOM 680 O O . THR A 1 85 ? 2.681 7.584 0.743 1.00 91.25 85 THR A O 1
ATOM 683 N N . ILE A 1 86 ? 3.360 7.768 2.877 1.00 92.62 86 ILE A N 1
ATOM 684 C CA . ILE A 1 86 ? 4.362 8.815 2.624 1.00 92.62 86 ILE A CA 1
ATOM 685 C C . ILE A 1 86 ? 5.467 8.287 1.706 1.00 92.62 86 ILE A C 1
ATOM 687 O O . ILE A 1 86 ? 5.863 8.974 0.765 1.00 92.62 86 ILE A O 1
ATOM 691 N N . LEU A 1 87 ? 5.937 7.062 1.951 1.00 92.06 87 LEU A N 1
ATOM 692 C CA . LEU A 1 87 ? 6.965 6.426 1.136 1.00 92.06 87 LEU A CA 1
ATOM 693 C C . LEU A 1 87 ? 6.491 6.225 -0.312 1.00 92.06 87 LEU A C 1
ATOM 695 O O . LEU A 1 87 ? 7.199 6.616 -1.239 1.00 92.06 87 LEU A O 1
ATOM 699 N N . ASN A 1 88 ? 5.281 5.692 -0.514 1.00 89.81 88 ASN A N 1
ATOM 700 C CA . ASN A 1 88 ? 4.716 5.497 -1.852 1.00 89.81 88 ASN A CA 1
ATOM 701 C C . ASN A 1 88 ? 4.465 6.829 -2.576 1.00 89.81 88 ASN A C 1
ATOM 703 O O . ASN A 1 88 ? 4.740 6.924 -3.773 1.00 89.81 88 ASN A O 1
ATOM 707 N N . LEU A 1 89 ? 4.028 7.878 -1.870 1.00 90.88 89 LEU A N 1
ATOM 708 C CA . LEU A 1 89 ? 3.886 9.220 -2.446 1.00 90.88 89 LEU A CA 1
ATOM 709 C C . LEU A 1 89 ? 5.233 9.807 -2.863 1.00 90.88 89 LEU A C 1
ATOM 711 O O . LEU A 1 89 ? 5.349 10.327 -3.972 1.00 90.88 89 LEU A O 1
ATOM 715 N N . GLY A 1 90 ? 6.252 9.702 -2.005 1.00 88.25 90 GLY A N 1
ATOM 716 C CA . GLY A 1 90 ? 7.604 10.186 -2.293 1.00 88.25 90 GLY A CA 1
ATOM 717 C C . GLY A 1 90 ? 8.238 9.490 -3.500 1.00 88.25 90 GLY A C 1
ATOM 718 O O . GLY A 1 90 ? 9.013 10.101 -4.23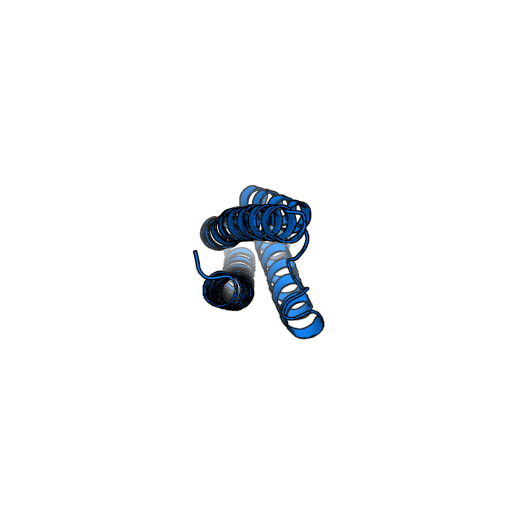2 1.00 88.25 90 GLY A O 1
ATOM 719 N N . LEU A 1 91 ? 7.855 8.236 -3.747 1.00 87.31 91 LEU A N 1
ATOM 720 C CA . LEU A 1 91 ? 8.257 7.455 -4.914 1.00 87.31 91 LEU A CA 1
ATOM 721 C C . LEU A 1 91 ? 7.311 7.615 -6.120 1.00 87.31 91 LEU A C 1
ATOM 723 O O . LEU A 1 91 ? 7.526 6.977 -7.147 1.00 87.31 91 LEU A O 1
ATOM 727 N N . GLY A 1 92 ? 6.288 8.470 -6.040 1.00 83.94 92 GLY A N 1
ATOM 728 C CA . GLY A 1 92 ? 5.401 8.814 -7.156 1.00 83.94 92 GLY A CA 1
ATOM 729 C C . GLY A 1 92 ? 4.252 7.833 -7.431 1.00 83.94 92 GLY A C 1
ATOM 730 O O . GLY A 1 92 ? 3.590 7.955 -8.462 1.00 83.94 92 GLY A O 1
ATOM 731 N N . PHE A 1 93 ? 3.966 6.881 -6.539 1.00 88.31 93 PHE A N 1
ATOM 732 C CA . PHE A 1 93 ? 2.908 5.874 -6.722 1.00 88.31 93 PHE A CA 1
ATOM 733 C C . PHE A 1 93 ? 1.552 6.376 -6.211 1.00 88.31 93 PHE A C 1
ATOM 735 O O . PHE A 1 93 ? 1.037 5.937 -5.179 1.00 88.31 93 PHE A O 1
ATOM 742 N N . VAL A 1 94 ? 0.958 7.334 -6.924 1.00 89.00 94 VAL A N 1
ATOM 743 C CA . VAL A 1 94 ? -0.240 8.056 -6.456 1.00 89.00 94 VAL A CA 1
ATOM 744 C C . VAL A 1 94 ? -1.433 7.128 -6.201 1.00 89.00 94 VAL A C 1
ATOM 746 O O . VAL A 1 94 ? -2.068 7.234 -5.156 1.00 89.00 94 VAL A O 1
ATOM 749 N N . ILE A 1 95 ? -1.731 6.194 -7.111 1.00 90.44 95 ILE A N 1
ATOM 750 C CA . ILE A 1 95 ? -2.908 5.312 -6.988 1.00 90.44 95 ILE A CA 1
ATOM 751 C C . ILE A 1 95 ? -2.800 4.430 -5.739 1.00 90.44 95 ILE A C 1
ATOM 753 O O . ILE A 1 95 ? -3.698 4.444 -4.898 1.00 90.44 95 ILE A O 1
ATOM 757 N N . SER A 1 96 ? -1.687 3.714 -5.577 1.00 90.88 96 SER A N 1
ATOM 758 C CA . SER A 1 96 ? -1.446 2.877 -4.399 1.00 90.88 96 SER A CA 1
ATOM 759 C C . SER A 1 96 ? -1.449 3.702 -3.115 1.00 90.88 96 SER A C 1
ATOM 761 O O . SER A 1 96 ? -2.025 3.285 -2.116 1.00 90.88 96 SER A O 1
ATOM 763 N N . SER A 1 97 ? -0.890 4.913 -3.148 1.00 93.19 97 SER A N 1
ATOM 764 C CA . SER A 1 97 ? -0.906 5.825 -2.001 1.00 93.19 97 SER A CA 1
ATOM 765 C C . SER A 1 97 ? -2.319 6.206 -1.566 1.00 93.19 97 SER A C 1
ATOM 767 O O . SER A 1 97 ? -2.601 6.229 -0.373 1.00 93.19 97 SER A O 1
ATOM 769 N N . LEU A 1 98 ? -3.227 6.471 -2.510 1.00 94.44 98 LEU A N 1
ATOM 770 C CA . LEU A 1 98 ? -4.626 6.775 -2.196 1.00 94.44 98 LEU A CA 1
ATOM 771 C C . LEU A 1 98 ? -5.341 5.577 -1.560 1.00 94.44 98 LEU A C 1
ATOM 773 O O . LEU A 1 98 ? -6.120 5.756 -0.624 1.00 94.44 98 LEU A O 1
ATOM 777 N N . LEU A 1 99 ? -5.051 4.358 -2.024 1.00 94.94 99 LEU A N 1
ATOM 778 C CA . LEU A 1 99 ? -5.593 3.133 -1.429 1.00 94.94 99 LEU A CA 1
ATOM 779 C C . LEU A 1 99 ? -5.083 2.927 0.005 1.00 94.94 99 LEU A C 1
ATOM 781 O O . LEU A 1 99 ? -5.872 2.636 0.902 1.00 94.94 99 LEU A O 1
ATOM 785 N N . ILE A 1 100 ? -3.786 3.134 0.244 1.00 93.62 100 ILE A N 1
ATOM 786 C CA . ILE A 1 100 ? -3.189 3.008 1.583 1.00 93.62 100 ILE A CA 1
ATOM 787 C C . ILE A 1 100 ? -3.700 4.127 2.509 1.00 93.62 100 ILE A C 1
ATOM 789 O O . ILE A 1 100 ? -4.001 3.878 3.676 1.00 93.62 100 ILE A O 1
ATOM 793 N N . LEU A 1 101 ? -3.913 5.342 1.994 1.00 94.69 101 LEU A N 1
ATOM 794 C CA . LEU A 1 101 ? -4.522 6.434 2.756 1.00 94.69 101 LEU A CA 1
ATOM 795 C C . LEU A 1 101 ? -5.977 6.125 3.142 1.00 94.69 101 LEU A C 1
ATOM 797 O O . LEU A 1 101 ? -6.399 6.408 4.263 1.00 94.69 101 LEU A O 1
ATOM 801 N N . TYR A 1 102 ? -6.751 5.516 2.242 1.00 94.69 102 TYR A N 1
ATOM 802 C CA . TYR A 1 102 ? -8.094 5.041 2.573 1.00 94.69 102 TYR A CA 1
ATOM 803 C C . TYR A 1 102 ? -8.058 4.011 3.713 1.00 94.69 102 TYR A C 1
ATOM 805 O O . TYR A 1 102 ? -8.868 4.074 4.643 1.00 94.69 102 TYR A O 1
ATOM 813 N N . VAL A 1 103 ? -7.088 3.095 3.681 1.00 94.69 103 VAL A N 1
ATOM 814 C CA . VAL A 1 103 ? -6.862 2.119 4.755 1.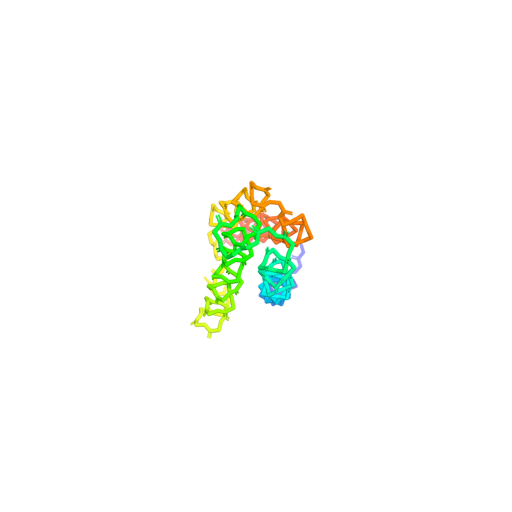00 94.69 103 VAL A CA 1
ATOM 815 C C . VAL A 1 103 ? -6.516 2.816 6.072 1.00 94.69 103 VAL A C 1
ATOM 817 O O . VAL A 1 103 ? -7.085 2.465 7.101 1.00 94.69 103 VAL A O 1
ATOM 820 N N . TYR A 1 104 ? -5.680 3.857 6.047 1.00 94.56 104 TYR A N 1
ATOM 821 C CA . TYR A 1 104 ? -5.358 4.665 7.229 1.00 94.56 104 TYR A CA 1
ATOM 822 C C . TYR A 1 104 ? -6.609 5.290 7.864 1.00 94.56 104 TYR A C 1
ATOM 824 O O . TYR A 1 104 ? -6.790 5.224 9.080 1.00 94.56 104 TYR A O 1
ATOM 832 N N . LEU A 1 105 ? -7.494 5.875 7.050 1.00 93.56 105 LEU A N 1
ATOM 833 C CA . LEU A 1 105 ? -8.748 6.463 7.535 1.00 93.56 105 LEU A CA 1
ATOM 834 C C . LEU A 1 105 ? -9.697 5.400 8.098 1.00 93.56 105 LEU A C 1
ATOM 836 O O . LEU A 1 105 ? -10.334 5.622 9.127 1.00 93.56 105 LEU A O 1
ATOM 840 N N . THR A 1 106 ? -9.763 4.238 7.448 1.00 93.38 106 THR A N 1
ATOM 841 C CA . THR A 1 106 ? -10.589 3.112 7.902 1.00 93.38 106 THR A CA 1
ATOM 842 C C . THR A 1 106 ? -10.089 2.570 9.237 1.00 93.38 106 THR A C 1
ATOM 844 O O . THR A 1 106 ? -10.887 2.361 10.147 1.00 93.38 106 THR A O 1
ATOM 847 N N . ARG A 1 107 ? -8.768 2.429 9.401 1.00 93.75 107 ARG A N 1
ATOM 848 C CA . ARG A 1 107 ? -8.157 1.987 10.657 1.00 93.75 107 ARG A CA 1
ATOM 849 C C . ARG A 1 107 ? -8.462 2.943 11.805 1.00 93.75 107 ARG A C 1
ATOM 851 O O . ARG A 1 107 ? -8.876 2.502 12.870 1.00 93.75 107 ARG A O 1
ATOM 858 N N . ARG A 1 108 ? -8.360 4.250 11.554 1.00 92.69 108 ARG A N 1
ATOM 859 C CA . ARG A 1 108 ? -8.725 5.278 12.536 1.00 92.69 108 ARG A CA 1
ATOM 860 C C . ARG A 1 108 ? -10.180 5.148 12.995 1.00 92.69 108 ARG A C 1
ATOM 862 O O . ARG A 1 108 ? -10.465 5.338 14.172 1.00 92.69 108 ARG A O 1
ATOM 869 N N . LYS A 1 109 ? -11.096 4.830 12.073 1.00 91.94 109 LYS A N 1
ATOM 870 C CA . LYS A 1 109 ? -12.508 4.592 12.406 1.00 91.94 109 LYS A CA 1
ATOM 871 C C . LYS A 1 109 ? -12.665 3.354 13.297 1.00 91.94 109 LYS A C 1
ATOM 873 O O . LYS A 1 109 ? -13.403 3.420 14.273 1.00 91.94 109 LYS A O 1
ATOM 878 N N . ILE A 1 110 ? -11.970 2.255 12.985 1.00 90.88 110 ILE A N 1
ATOM 879 C CA . ILE A 1 110 ? -11.981 1.031 13.808 1.00 90.88 110 ILE A CA 1
ATOM 880 C C . ILE A 1 110 ? -11.523 1.342 15.233 1.00 90.88 110 ILE A C 1
ATOM 882 O O . ILE A 1 110 ? -12.229 1.011 16.174 1.00 90.88 110 ILE A O 1
ATOM 886 N N . GLU A 1 111 ? -10.396 2.036 15.397 1.00 90.62 111 GLU A N 1
ATOM 887 C CA . GLU A 1 111 ? -9.869 2.387 16.722 1.00 90.62 111 GLU A CA 1
ATOM 888 C C . GLU A 1 111 ? -10.857 3.224 17.546 1.00 90.62 111 GLU A C 1
ATOM 890 O O . GLU A 1 111 ? -11.027 2.975 18.737 1.00 90.62 111 GLU A O 1
ATOM 895 N N . GLN A 1 112 ? -11.559 4.172 16.917 1.00 91.06 112 GLN A N 1
ATOM 896 C CA . GLN A 1 112 ? -12.608 4.950 17.585 1.00 91.06 112 GLN A CA 1
ATOM 897 C C . GLN A 1 112 ? -13.769 4.070 18.060 1.00 91.06 112 GLN A C 1
ATOM 899 O O . GLN A 1 112 ? -14.179 4.187 19.211 1.00 91.06 112 GLN A O 1
ATOM 904 N N . MET A 1 113 ? -14.257 3.160 17.212 1.00 88.81 113 MET A N 1
ATOM 905 C CA . MET A 1 113 ? -15.347 2.246 17.578 1.00 88.81 113 MET A CA 1
ATOM 906 C C . MET A 1 113 ? -14.932 1.269 18.681 1.00 88.81 113 MET A C 1
ATOM 908 O O . MET A 1 113 ? -15.712 1.009 19.592 1.00 88.81 113 MET A O 1
ATOM 912 N N . THR A 1 114 ? -13.699 0.760 18.647 1.00 88.56 114 THR A N 1
ATOM 913 C CA . THR A 1 114 ? -13.176 -0.111 19.708 1.00 88.56 114 THR A CA 1
ATOM 914 C C . THR A 1 114 ? -13.114 0.625 21.048 1.00 88.56 114 THR A C 1
ATOM 916 O O . THR A 1 114 ? -13.538 0.075 22.061 1.00 88.56 114 THR A O 1
ATOM 919 N N . LEU A 1 115 ? -12.666 1.886 21.060 1.00 89.12 115 LEU A N 1
ATOM 920 C CA . LEU A 1 115 ? -12.629 2.71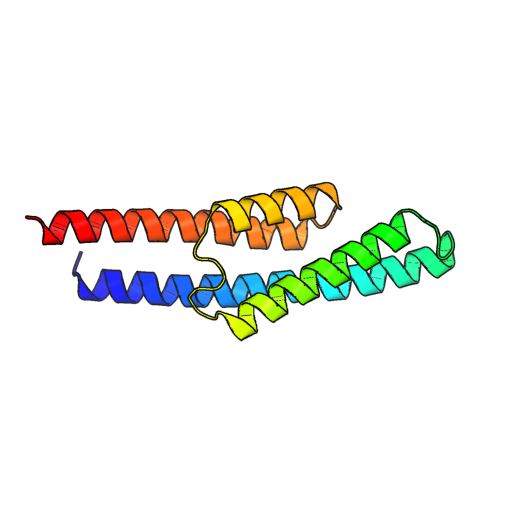4 22.272 1.00 89.12 115 LEU A CA 1
ATOM 921 C C . LEU A 1 115 ? -14.028 3.000 22.836 1.00 89.12 115 LEU A C 1
ATOM 923 O O . LEU A 1 115 ? -14.216 2.965 24.051 1.00 89.12 115 LEU A O 1
ATOM 927 N N . GLU A 1 116 ? -15.012 3.281 21.977 1.00 88.12 116 GLU A N 1
ATOM 928 C CA . GLU A 1 116 ? -16.410 3.462 22.396 1.00 88.12 116 GLU A CA 1
ATOM 929 C C . GLU A 1 116 ? -16.956 2.191 23.059 1.00 88.12 116 GLU A C 1
ATOM 931 O O . GLU A 1 116 ? -17.587 2.254 24.116 1.00 88.12 116 GLU A O 1
ATOM 936 N N . LEU A 1 117 ? -16.639 1.029 22.489 1.00 86.44 117 LEU A N 1
ATOM 937 C CA . LEU A 1 117 ? -17.087 -0.260 22.999 1.00 86.44 117 LEU A CA 1
ATOM 938 C C . LEU A 1 117 ? -16.439 -0.615 24.348 1.00 86.44 117 LEU A C 1
ATOM 940 O O . LEU A 1 117 ? -17.119 -1.092 25.256 1.00 86.44 117 LEU A O 1
ATOM 944 N N . GLU A 1 118 ? -15.144 -0.332 24.523 1.00 87.31 118 GLU A N 1
ATOM 945 C CA . GLU A 1 118 ? -14.447 -0.494 25.809 1.00 87.31 118 GLU A CA 1
ATOM 946 C C . GLU A 1 118 ? -15.050 0.396 26.907 1.00 87.31 118 GLU A C 1
ATOM 948 O O . GLU A 1 118 ? -15.207 -0.037 28.051 1.00 87.31 118 GLU A O 1
ATOM 953 N N . GLN A 1 119 ? -15.442 1.627 26.566 1.00 86.00 119 GLN A N 1
ATOM 954 C CA . GLN A 1 119 ? -16.093 2.543 27.505 1.00 86.00 119 GLN A CA 1
ATOM 955 C C . GLN A 1 119 ? -17.499 2.085 27.905 1.00 86.00 119 GLN A C 1
ATOM 957 O O . GLN A 1 119 ? -17.894 2.296 29.053 1.00 86.00 119 GLN A O 1
ATOM 962 N N . GLU A 1 120 ? -18.253 1.464 26.995 1.00 80.81 120 GLU A N 1
ATOM 963 C CA . GLU A 1 120 ? -19.562 0.877 27.306 1.00 80.81 120 GLU A CA 1
ATOM 964 C C . GLU A 1 120 ? -19.457 -0.377 28.183 1.00 80.81 120 GLU A C 1
ATOM 966 O O . GLU A 1 120 ? -20.335 -0.607 29.005 1.00 80.81 120 GLU A O 1
ATOM 971 N N . VAL A 1 121 ? -18.393 -1.177 28.055 1.00 76.19 121 VAL A N 1
ATOM 972 C CA . VAL A 1 121 ? -18.165 -2.363 28.906 1.00 76.19 121 VAL A CA 1
ATOM 973 C C . VAL A 1 121 ? -17.811 -1.982 30.348 1.00 76.19 121 VAL A C 1
ATOM 975 O O . VAL A 1 121 ? -18.106 -2.736 31.274 1.00 76.19 121 VAL A O 1
ATOM 978 N N . LEU A 1 122 ? -17.174 -0.826 30.545 1.00 72.12 122 LEU A N 1
ATOM 979 C CA . LEU A 1 122 ? -16.785 -0.312 31.862 1.00 72.12 122 LEU A CA 1
ATOM 980 C C . LEU A 1 122 ? -17.920 0.423 32.604 1.00 72.12 122 LEU A C 1
ATOM 982 O O . LEU A 1 122 ? -17.718 0.817 33.756 1.00 72.12 122 LEU A O 1
ATOM 986 N N . ARG A 1 123 ? -19.077 0.630 31.964 1.00 62.22 123 ARG A N 1
ATOM 987 C CA . ARG A 1 123 ? -20.285 1.228 32.557 1.00 62.22 123 ARG A CA 1
ATOM 988 C C . ARG A 1 123 ? -21.303 0.165 32.950 1.00 62.22 123 ARG A C 1
ATOM 990 O O . ARG A 1 123 ? -21.956 0.388 33.992 1.00 62.22 123 ARG A O 1
#

pLDDT: mean 90.08, std 5.69, range [62.0, 95.88]

Organism: NCBI:txid47770